Protein AF-A0A7C4S5L1-F1 (afdb_monomer_lite)

pLDDT: mean 85.03, std 12.16, range [50.5, 96.94]

Secondary structure (DSSP, 8-state):
--HHHHHHHSS---S-HHHHHHHHHHHHHHHHHHHHHHHHHH-HHHHHHH-HHHHHHHHHHHHHHHHHHHHHHHHHTTTTGGGHHHHHHHHHHHHHHHHHHHHHH-

Radius of gyration: 17.5 Å; chains: 1; bounding box: 50×26×40 Å

Sequence (106 aa):
MDLNVVRSWFGVRGKEIRAGILFTIHRLTGILMVVLLLVHLYAFNLSTFIGYNYYKILFSLALFHGLNGVRVSVQELGYLYRARKVISSLTICFWLIGTLLIFMLL

Organism: NCBI:txid113653

Structure (mmCIF, N/CA/C/O backbone):
data_AF-A0A7C4S5L1-F1
#
_entry.id   AF-A0A7C4S5L1-F1
#
loop_
_atom_site.group_PDB
_atom_site.id
_atom_site.type_symbol
_atom_site.label_atom_id
_atom_site.label_alt_id
_atom_site.label_comp_id
_atom_site.label_asym_id
_atom_site.label_entity_id
_atom_site.label_seq_id
_atom_site.pdbx_PDB_ins_code
_atom_site.Cartn_x
_atom_site.Cartn_y
_atom_site.Cartn_z
_atom_site.occupancy
_atom_site.B_iso_or_equiv
_atom_site.auth_seq_id
_atom_site.auth_comp_id
_atom_site.auth_asym_id
_atom_site.auth_atom_id
_atom_site.pdbx_PDB_model_num
ATOM 1 N N . MET A 1 1 ? -35.611 -12.641 -12.411 1.00 57.25 1 MET A N 1
ATOM 2 C CA . MET A 1 1 ? -34.500 -12.229 -11.529 1.00 57.25 1 MET A CA 1
ATOM 3 C C . MET A 1 1 ? -34.829 -10.826 -11.051 1.00 57.25 1 MET A C 1
ATOM 5 O O . MET A 1 1 ? -34.948 -9.933 -11.877 1.00 57.25 1 MET A O 1
ATOM 9 N N . ASP A 1 2 ? -35.148 -10.674 -9.770 1.00 67.06 2 ASP A N 1
ATOM 10 C CA . ASP A 1 2 ? -35.742 -9.449 -9.227 1.00 67.06 2 ASP A CA 1
ATOM 11 C C . ASP A 1 2 ? -34.685 -8.330 -9.165 1.00 67.06 2 ASP A C 1
ATOM 13 O O . ASP A 1 2 ? -33.653 -8.473 -8.505 1.00 67.06 2 ASP A O 1
ATOM 17 N N . LEU A 1 3 ? -34.908 -7.228 -9.890 1.00 73.19 3 LEU A N 1
ATOM 18 C CA . LEU A 1 3 ? -33.979 -6.088 -9.978 1.00 73.19 3 LEU A CA 1
ATOM 19 C C . LEU A 1 3 ? -33.665 -5.493 -8.597 1.00 73.19 3 LEU A C 1
ATOM 21 O O . LEU A 1 3 ? -32.587 -4.937 -8.381 1.00 73.19 3 LEU A O 1
ATOM 25 N N . ASN A 1 4 ? -34.572 -5.673 -7.637 1.00 73.50 4 ASN A N 1
ATOM 26 C CA . ASN A 1 4 ? -34.388 -5.248 -6.257 1.00 73.50 4 ASN A CA 1
ATOM 27 C C . ASN A 1 4 ? -33.302 -6.057 -5.532 1.00 73.50 4 ASN A C 1
ATOM 29 O O . ASN A 1 4 ? -32.573 -5.503 -4.709 1.00 73.50 4 ASN A O 1
ATOM 33 N N . VAL A 1 5 ? -33.118 -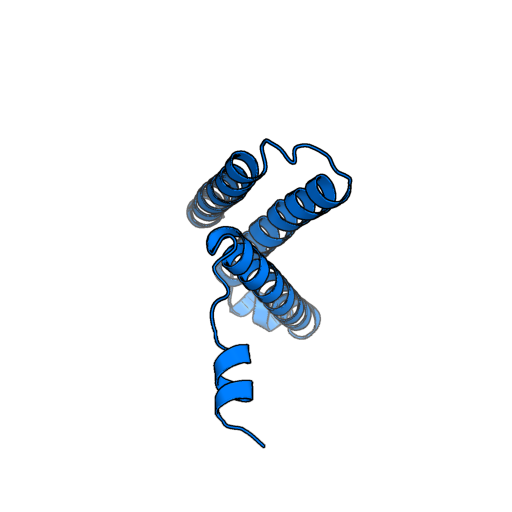7.335 -5.885 1.00 75.38 5 VAL A N 1
ATOM 34 C CA . VAL A 1 5 ? -32.053 -8.186 -5.331 1.00 75.38 5 VAL A CA 1
ATOM 35 C C . VAL A 1 5 ? -30.692 -7.707 -5.827 1.00 75.38 5 VAL A C 1
ATOM 37 O O . VAL A 1 5 ? -29.794 -7.504 -5.014 1.00 75.38 5 VAL A O 1
ATOM 40 N N . VAL A 1 6 ? -30.558 -7.418 -7.124 1.00 71.75 6 VAL A N 1
ATOM 41 C CA . VAL A 1 6 ? -29.315 -6.871 -7.700 1.00 71.75 6 VAL A CA 1
ATOM 42 C C . VAL A 1 6 ? -29.004 -5.497 -7.102 1.00 71.75 6 VAL A C 1
ATOM 44 O O . VAL A 1 6 ? -27.879 -5.238 -6.683 1.00 71.75 6 VAL A O 1
ATOM 47 N N . ARG A 1 7 ? -30.009 -4.629 -6.949 1.00 70.31 7 ARG A N 1
ATOM 48 C CA . ARG A 1 7 ? -29.838 -3.314 -6.314 1.00 70.31 7 ARG A CA 1
ATOM 49 C C . ARG A 1 7 ? -29.443 -3.420 -4.836 1.00 70.31 7 ARG A C 1
ATOM 51 O O . ARG A 1 7 ? -28.669 -2.596 -4.359 1.00 70.31 7 ARG A O 1
ATOM 58 N N . SER A 1 8 ? -29.905 -4.452 -4.127 1.00 66.94 8 SER A N 1
ATOM 59 C CA . SER A 1 8 ? -29.513 -4.722 -2.736 1.00 66.94 8 SER A CA 1
ATOM 60 C C . SER A 1 8 ? -28.056 -5.177 -2.586 1.00 66.94 8 SER A C 1
ATOM 62 O O . SER A 1 8 ? -27.464 -4.948 -1.532 1.00 66.94 8 SER A O 1
ATOM 64 N N . TRP A 1 9 ? -27.460 -5.768 -3.632 1.00 61.81 9 TRP A N 1
ATOM 65 C CA . TRP A 1 9 ? -26.037 -6.137 -3.654 1.00 61.81 9 TRP A CA 1
ATOM 66 C C . TRP A 1 9 ? -25.132 -4.906 -3.757 1.00 61.81 9 TRP A C 1
ATOM 68 O O . TRP A 1 9 ? -24.059 -4.884 -3.163 1.00 61.81 9 TRP A O 1
ATOM 78 N N . PHE A 1 10 ? -25.593 -3.860 -4.447 1.00 68.50 10 PHE A N 1
ATOM 79 C CA . PHE A 1 10 ? -24.925 -2.554 -4.497 1.00 68.50 10 PHE A CA 1
ATOM 80 C C . PHE A 1 10 ? -25.370 -1.605 -3.373 1.00 68.50 10 PHE A C 1
ATOM 82 O O . PHE A 1 10 ? -24.864 -0.488 -3.257 1.00 68.50 10 PHE A O 1
ATOM 89 N N . GLY A 1 11 ? -26.308 -2.035 -2.524 1.00 53.72 11 GLY A N 1
ATOM 90 C CA . GLY A 1 11 ? -26.736 -1.290 -1.350 1.00 53.72 11 GLY A CA 1
ATOM 91 C C . GLY A 1 11 ? -25.616 -1.248 -0.316 1.00 53.72 11 GLY A C 1
ATOM 92 O O . GLY A 1 11 ? -25.300 -2.262 0.306 1.00 53.72 11 GLY A O 1
ATOM 93 N N . VAL A 1 12 ? -25.024 -0.069 -0.112 1.00 58.47 12 VAL A N 1
ATOM 94 C CA . VAL A 1 12 ? -23.990 0.175 0.903 1.00 58.47 12 VAL A CA 1
ATOM 95 C C . VAL A 1 12 ? -24.591 -0.076 2.291 1.00 58.47 12 VAL A C 1
ATOM 97 O O . VAL A 1 12 ? -25.213 0.799 2.891 1.00 58.47 12 VAL A O 1
ATOM 100 N N . ARG A 1 13 ? -24.449 -1.302 2.809 1.00 54.25 13 ARG A N 1
ATOM 101 C CA . ARG A 1 13 ? -24.889 -1.663 4.164 1.00 54.25 13 ARG A CA 1
ATOM 102 C C . ARG A 1 13 ? -24.033 -0.884 5.163 1.00 54.25 13 ARG A C 1
ATOM 104 O O . ARG A 1 13 ? -22.835 -1.120 5.270 1.00 54.25 13 ARG A O 1
ATOM 111 N N . GLY A 1 14 ? -24.656 0.053 5.877 1.00 50.50 14 GLY A N 1
ATOM 112 C CA . GLY A 1 14 ? -24.038 1.124 6.671 1.00 50.50 14 GLY A CA 1
ATOM 113 C C . GLY A 1 14 ? -23.176 0.747 7.889 1.00 50.50 14 GLY A C 1
ATOM 114 O O . GLY A 1 14 ? -23.101 1.533 8.830 1.00 50.50 14 GLY A O 1
ATOM 115 N N . LYS A 1 15 ? -22.493 -0.402 7.914 1.00 52.84 15 LYS A N 1
ATOM 116 C CA . LYS A 1 15 ? -21.477 -0.693 8.938 1.00 52.84 15 LYS A CA 1
ATOM 117 C C . LYS A 1 15 ? -20.099 -0.227 8.459 1.00 52.84 15 LYS A C 1
ATOM 119 O O . LYS A 1 15 ? -19.442 -0.885 7.668 1.00 52.84 15 LYS A O 1
ATOM 124 N N . GLU A 1 16 ? -19.698 0.936 8.974 1.00 63.12 16 GLU A N 1
ATOM 125 C CA . GLU A 1 16 ? -18.363 1.547 8.878 1.00 63.12 16 GLU A CA 1
ATOM 126 C C . GLU A 1 16 ? -17.794 1.659 7.446 1.00 63.12 16 GLU A C 1
ATOM 128 O O . GLU A 1 16 ? -16.861 0.955 7.068 1.00 63.12 16 GLU A O 1
ATOM 133 N N . ILE A 1 17 ? -18.292 2.641 6.678 1.00 68.25 17 ILE A N 1
ATOM 134 C CA . ILE A 1 17 ? -17.814 3.022 5.327 1.00 68.25 17 ILE A CA 1
ATOM 135 C C . ILE A 1 17 ? -16.275 3.059 5.239 1.00 68.25 17 ILE A C 1
ATOM 137 O O . ILE A 1 17 ? -15.688 2.578 4.273 1.00 68.25 17 ILE A O 1
ATOM 141 N N . ARG A 1 18 ? -15.601 3.563 6.282 1.00 71.00 18 ARG A N 1
ATOM 142 C CA . ARG A 1 18 ? -14.130 3.604 6.362 1.00 71.00 18 ARG A CA 1
ATOM 143 C C . ARG A 1 18 ? -13.480 2.220 6.294 1.00 71.00 18 ARG A C 1
ATOM 145 O O . ARG A 1 18 ? -12.462 2.069 5.627 1.00 71.00 18 ARG A O 1
ATOM 152 N N . ALA A 1 19 ? -14.044 1.224 6.975 1.00 71.12 19 ALA A N 1
ATOM 153 C CA . ALA A 1 19 ? -13.515 -0.136 6.964 1.00 71.12 19 ALA A CA 1
ATOM 154 C C . ALA A 1 19 ? -13.681 -0.776 5.577 1.00 71.12 19 ALA A C 1
ATOM 156 O O . ALA A 1 19 ? -12.731 -1.366 5.068 1.00 71.12 19 ALA A O 1
ATOM 157 N N . GLY A 1 20 ? -14.840 -0.573 4.936 1.00 78.62 20 GLY A N 1
ATOM 158 C CA . GLY A 1 20 ? -15.101 -1.043 3.572 1.00 78.62 20 GLY A CA 1
ATOM 159 C C . GLY A 1 20 ? -14.174 -0.414 2.526 1.00 78.62 20 GLY A C 1
ATOM 160 O O . GLY A 1 20 ? -13.637 -1.120 1.671 1.00 78.62 20 GLY A O 1
ATOM 161 N N . ILE A 1 21 ? -13.912 0.894 2.627 1.00 84.56 21 ILE A N 1
ATOM 162 C CA . ILE A 1 21 ? -12.966 1.592 1.744 1.00 84.56 21 ILE A CA 1
ATOM 163 C C . ILE A 1 21 ? -11.548 1.049 1.937 1.00 84.56 21 ILE A C 1
ATOM 165 O O . ILE A 1 21 ? -10.917 0.650 0.964 1.00 84.56 21 ILE A O 1
ATOM 169 N N . LEU A 1 22 ? -11.055 0.967 3.178 1.00 85.00 22 LEU A N 1
ATOM 170 C CA . LEU A 1 22 ? -9.701 0.468 3.459 1.00 85.00 22 LEU A CA 1
ATOM 171 C C . LEU A 1 22 ? -9.503 -0.974 2.986 1.00 85.00 22 LEU A C 1
ATOM 173 O O . LEU A 1 22 ? -8.441 -1.322 2.475 1.00 85.00 22 LEU A O 1
ATOM 177 N N . PHE A 1 23 ? -10.535 -1.802 3.121 1.00 86.25 23 PHE A N 1
ATOM 178 C CA . PHE A 1 23 ? -10.535 -3.164 2.605 1.00 86.25 23 PHE A CA 1
ATOM 179 C C . PHE A 1 23 ? -10.465 -3.211 1.073 1.00 86.25 23 PHE A C 1
ATOM 181 O O . PHE A 1 23 ? -9.669 -3.961 0.509 1.00 86.25 23 PHE A O 1
ATOM 188 N N . THR A 1 24 ? -11.258 -2.377 0.399 1.00 88.31 24 THR A N 1
ATOM 189 C CA . THR A 1 24 ? -11.270 -2.291 -1.068 1.00 88.31 24 THR A CA 1
ATOM 190 C C . THR A 1 24 ? -9.926 -1.800 -1.600 1.00 88.31 24 THR A C 1
ATOM 192 O O . THR A 1 24 ? -9.359 -2.421 -2.497 1.00 88.31 24 THR A O 1
ATOM 195 N N . ILE A 1 25 ? -9.374 -0.739 -1.001 1.00 90.44 25 ILE A N 1
ATOM 196 C CA . ILE A 1 25 ? -8.064 -0.198 -1.376 1.00 90.44 25 ILE A CA 1
ATOM 197 C C . ILE A 1 25 ? -6.979 -1.257 -1.167 1.00 90.44 25 ILE A C 1
ATOM 199 O O . ILE A 1 25 ? -6.151 -1.435 -2.046 1.00 90.44 25 ILE A O 1
ATOM 203 N N . HIS A 1 26 ? -7.000 -2.020 -0.072 1.00 92.19 26 HIS A N 1
ATOM 204 C CA . HIS A 1 26 ? -5.989 -3.054 0.183 1.00 92.19 26 HIS A CA 1
ATOM 205 C C . HIS A 1 26 ? -5.971 -4.164 -0.870 1.00 92.19 26 HIS A C 1
ATOM 207 O O . HIS A 1 26 ? -4.900 -4.613 -1.281 1.00 92.19 26 HIS A O 1
ATOM 213 N N . ARG A 1 27 ? -7.150 -4.577 -1.347 1.00 91.19 27 ARG A N 1
ATOM 214 C CA . ARG A 1 27 ? -7.258 -5.522 -2.465 1.00 91.19 27 ARG A CA 1
ATOM 215 C C . ARG A 1 27 ? -6.726 -4.914 -3.756 1.00 91.19 27 ARG A C 1
ATOM 217 O O . ARG A 1 27 ? -5.955 -5.561 -4.457 1.00 91.19 27 ARG A O 1
ATOM 224 N N . LEU A 1 28 ? -7.103 -3.668 -4.043 1.00 93.94 28 LEU A N 1
ATOM 225 C CA . LEU A 1 28 ? -6.644 -2.965 -5.236 1.00 93.94 28 LEU A CA 1
ATOM 226 C C . LEU A 1 28 ? -5.119 -2.793 -5.238 1.00 93.94 28 LEU A C 1
ATOM 228 O O . LEU A 1 28 ? -4.485 -3.098 -6.243 1.00 93.94 28 LEU A O 1
ATOM 232 N N . THR A 1 29 ? -4.513 -2.378 -4.120 1.00 94.88 29 THR A N 1
ATOM 233 C CA . THR A 1 29 ? -3.052 -2.246 -4.026 1.00 94.88 29 THR A CA 1
ATOM 234 C C . THR A 1 29 ? -2.347 -3.588 -4.177 1.00 94.88 29 THR A C 1
ATOM 236 O O . THR A 1 29 ? -1.313 -3.639 -4.832 1.00 94.88 29 THR A O 1
ATOM 239 N N . GLY A 1 30 ? -2.919 -4.681 -3.659 1.00 93.94 30 GLY A N 1
ATOM 240 C CA . GLY A 1 30 ? -2.390 -6.033 -3.863 1.00 93.94 30 GLY A CA 1
ATOM 241 C C . GLY A 1 30 ? -2.363 -6.437 -5.339 1.00 93.94 30 GLY A C 1
ATOM 242 O O . GLY A 1 30 ? -1.328 -6.867 -5.842 1.00 93.94 30 GLY A O 1
ATOM 243 N N . ILE A 1 31 ? -3.473 -6.230 -6.055 1.00 96.56 31 ILE A N 1
ATOM 244 C CA . ILE A 1 31 ? -3.567 -6.519 -7.496 1.00 96.56 31 ILE A CA 1
ATOM 245 C C . ILE A 1 31 ? -2.557 -5.674 -8.281 1.00 96.56 31 ILE A C 1
ATOM 247 O O . ILE A 1 31 ? -1.810 -6.210 -9.098 1.00 96.56 31 ILE A O 1
ATOM 251 N N . LEU A 1 32 ? -2.500 -4.366 -8.010 1.00 95.19 32 LEU A N 1
ATOM 252 C CA . LEU A 1 32 ? -1.571 -3.459 -8.685 1.00 95.19 32 LEU A CA 1
ATOM 253 C C . LEU A 1 32 ? -0.112 -3.854 -8.442 1.00 95.19 32 LEU A C 1
ATOM 255 O O . LEU A 1 32 ? 0.668 -3.872 -9.387 1.00 95.19 32 LEU A O 1
ATOM 259 N N . MET A 1 33 ? 0.258 -4.220 -7.213 1.00 95.31 33 MET A N 1
ATOM 260 C CA . MET A 1 33 ? 1.614 -4.683 -6.919 1.00 95.31 33 MET A CA 1
ATOM 261 C C . MET A 1 33 ? 1.984 -5.939 -7.696 1.00 95.31 33 MET A C 1
ATOM 263 O O . MET A 1 33 ? 3.090 -6.000 -8.217 1.00 95.31 33 MET A O 1
ATOM 267 N N . VAL A 1 34 ? 1.088 -6.926 -7.792 1.00 94.88 34 VAL A N 1
ATOM 268 C CA . VAL A 1 34 ? 1.358 -8.148 -8.564 1.00 94.88 34 VAL A CA 1
ATOM 269 C C . VAL A 1 34 ? 1.612 -7.803 -10.028 1.00 94.88 34 VAL A C 1
ATOM 271 O O . VAL A 1 34 ? 2.600 -8.256 -10.597 1.00 94.88 34 VAL A O 1
ATOM 274 N N . VAL A 1 35 ? 0.770 -6.954 -10.624 1.00 92.00 35 VAL A N 1
ATOM 275 C CA . VAL A 1 35 ? 0.948 -6.509 -12.014 1.00 92.00 35 VAL A CA 1
ATOM 276 C C . VAL A 1 35 ? 2.282 -5.787 -12.194 1.00 92.00 35 VAL A C 1
ATOM 278 O O . VAL A 1 35 ? 3.035 -6.122 -13.104 1.00 92.00 35 VAL A O 1
ATOM 281 N N . LEU A 1 36 ? 2.600 -4.833 -11.317 1.00 91.31 36 LEU A N 1
ATOM 28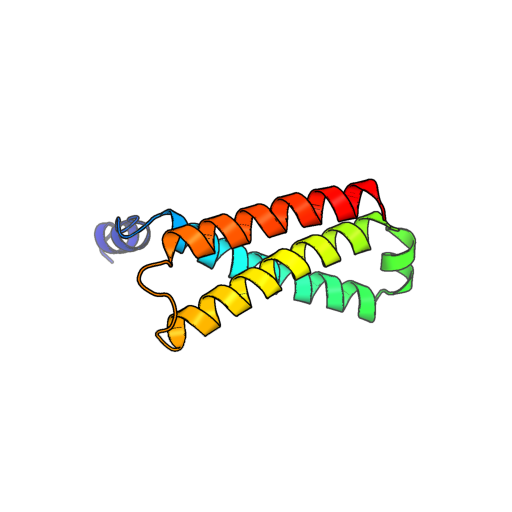2 C CA . LEU A 1 36 ? 3.859 -4.095 -11.379 1.00 91.31 36 LEU A CA 1
ATOM 283 C C . LEU A 1 36 ? 5.052 -5.052 -11.224 1.00 91.31 36 LEU A C 1
ATOM 285 O O . LEU A 1 36 ? 5.934 -5.069 -12.073 1.00 91.31 36 LEU A O 1
ATOM 289 N N . LEU A 1 37 ? 5.053 -5.936 -10.226 1.00 91.69 37 LEU A N 1
ATOM 290 C CA . LEU A 1 37 ? 6.120 -6.925 -10.032 1.00 91.69 37 LEU A CA 1
ATOM 291 C C . LEU A 1 37 ? 6.317 -7.832 -11.252 1.00 91.69 37 LEU A C 1
ATOM 293 O O . LEU A 1 37 ? 7.457 -8.093 -11.629 1.00 91.69 37 LEU A O 1
ATOM 297 N N . LEU A 1 38 ? 5.237 -8.270 -11.905 1.00 91.19 38 LEU A N 1
ATOM 298 C CA . LEU A 1 38 ? 5.331 -9.040 -13.147 1.00 91.19 38 LEU A CA 1
ATOM 299 C C . LEU A 1 38 ? 5.947 -8.218 -14.282 1.00 91.19 38 LEU A C 1
ATOM 301 O O . L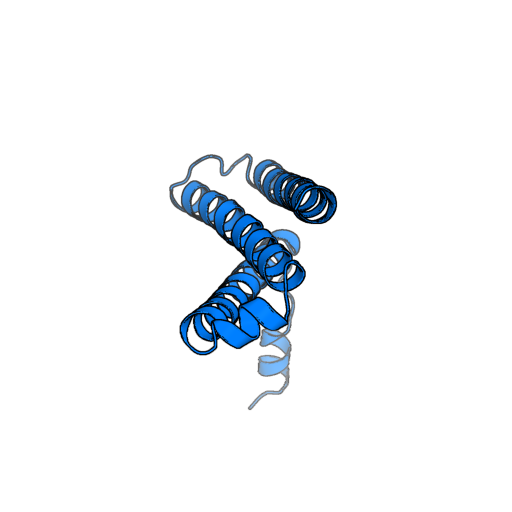EU A 1 38 ? 6.791 -8.734 -15.009 1.00 91.19 38 LEU A O 1
ATOM 305 N N . VAL A 1 39 ? 5.585 -6.937 -14.410 1.00 88.50 39 VAL A N 1
ATOM 306 C CA . VAL A 1 39 ? 6.219 -6.019 -15.370 1.00 88.50 39 VAL A CA 1
ATOM 307 C C . VAL A 1 39 ? 7.706 -5.854 -15.061 1.00 88.50 39 VAL A C 1
ATOM 309 O O . VAL A 1 39 ? 8.517 -5.903 -15.979 1.00 88.50 39 VAL A O 1
ATOM 312 N N . HIS A 1 40 ? 8.087 -5.715 -13.791 1.00 87.94 40 HIS A N 1
ATOM 313 C CA . HIS A 1 40 ? 9.492 -5.625 -13.396 1.00 87.94 40 HIS A CA 1
ATOM 314 C C . HIS A 1 40 ? 10.273 -6.904 -13.709 1.00 87.94 40 HIS A C 1
ATOM 316 O O . HIS A 1 40 ? 11.403 -6.823 -14.179 1.00 87.94 40 HIS A O 1
ATOM 322 N N . LEU A 1 41 ? 9.677 -8.078 -13.483 1.00 87.06 41 LEU A N 1
ATOM 323 C CA . LEU A 1 41 ? 10.335 -9.360 -13.721 1.00 87.06 41 LEU A CA 1
ATOM 324 C C . LEU A 1 41 ? 10.451 -9.688 -15.216 1.00 87.06 41 LEU A C 1
ATOM 326 O O . LEU A 1 41 ? 11.500 -10.132 -15.672 1.00 87.06 41 LEU A O 1
ATOM 330 N N . TYR A 1 42 ? 9.380 -9.472 -15.981 1.00 84.69 42 TYR A N 1
ATOM 331 C CA . TYR A 1 42 ? 9.318 -9.814 -17.404 1.00 84.69 42 TYR A CA 1
ATOM 332 C C . TYR A 1 42 ? 9.968 -8.750 -18.293 1.00 84.69 42 TYR A C 1
ATOM 334 O O . TYR A 1 42 ? 10.668 -9.060 -19.253 1.00 84.69 42 TYR A O 1
ATOM 342 N N . ALA A 1 43 ? 9.744 -7.480 -17.970 1.00 81.06 43 ALA A N 1
ATOM 343 C CA . ALA A 1 43 ? 10.204 -6.338 -18.739 1.00 81.06 43 ALA A CA 1
ATOM 344 C C . ALA A 1 43 ? 11.101 -5.456 -17.867 1.00 81.06 43 ALA A C 1
ATOM 346 O O . ALA A 1 43 ? 10.887 -4.249 -17.757 1.00 81.06 43 ALA A O 1
ATOM 347 N N . PHE A 1 44 ? 12.129 -6.058 -17.258 1.00 75.81 44 PHE A N 1
ATOM 348 C CA . PHE A 1 44 ? 13.079 -5.343 -16.403 1.00 75.81 44 PHE A CA 1
ATOM 349 C C . PHE A 1 44 ? 13.605 -4.078 -17.090 1.00 75.81 44 PHE A C 1
ATOM 351 O O . PHE A 1 44 ? 13.460 -2.992 -16.536 1.00 75.81 44 PHE A O 1
ATOM 358 N N . ASN A 1 45 ? 14.043 -4.191 -18.350 1.00 71.12 45 ASN A N 1
ATOM 359 C CA . ASN A 1 45 ? 14.500 -3.061 -19.168 1.00 71.12 45 ASN A CA 1
ATOM 360 C C . ASN A 1 45 ? 13.433 -1.963 -19.351 1.00 71.12 45 ASN A C 1
ATOM 362 O O . ASN A 1 45 ? 13.768 -0.782 -19.378 1.00 71.12 45 ASN A O 1
ATOM 366 N N . LEU A 1 46 ? 12.146 -2.326 -19.437 1.00 70.06 46 LEU A N 1
ATOM 367 C CA . LEU A 1 46 ? 11.040 -1.366 -19.502 1.00 70.06 46 LEU A CA 1
ATOM 368 C C . LEU A 1 46 ? 10.826 -0.682 -18.147 1.00 70.06 46 LEU A C 1
ATOM 370 O O . LEU A 1 46 ? 10.604 0.521 -18.107 1.00 70.06 46 LEU A O 1
ATOM 374 N N . SER A 1 47 ? 10.939 -1.411 -17.034 1.00 66.00 47 SER A N 1
ATOM 375 C CA . SER A 1 47 ? 10.868 -0.810 -15.695 1.00 66.00 47 SER A CA 1
ATOM 376 C C . SER A 1 47 ? 12.026 0.163 -15.440 1.00 66.00 47 SER A C 1
ATOM 378 O O . SER A 1 47 ? 11.824 1.219 -14.843 1.00 66.00 47 SER A O 1
ATOM 380 N N . THR A 1 48 ? 13.220 -0.127 -15.971 1.00 68.62 48 THR A N 1
ATOM 381 C CA . THR A 1 48 ? 14.362 0.796 -15.949 1.00 68.62 48 THR A CA 1
ATOM 382 C C . THR A 1 48 ? 14.122 2.012 -16.848 1.00 68.62 48 THR A C 1
ATOM 384 O O . THR A 1 48 ? 14.493 3.120 -16.473 1.00 68.62 48 THR A O 1
ATOM 387 N N . PHE A 1 49 ? 13.454 1.829 -17.994 1.00 67.31 49 PHE A N 1
ATOM 388 C CA . PHE A 1 49 ? 13.097 2.904 -18.927 1.00 67.31 49 PHE A CA 1
ATOM 389 C C . PHE A 1 49 ? 11.999 3.840 -18.390 1.00 67.31 49 PHE A C 1
ATOM 391 O O . PHE A 1 49 ? 12.102 5.053 -18.543 1.00 67.31 49 PHE A O 1
ATOM 398 N N . ILE A 1 50 ? 10.974 3.302 -17.714 1.00 72.31 50 ILE A N 1
ATOM 399 C CA . ILE A 1 50 ? 9.928 4.092 -17.029 1.00 72.31 50 ILE A CA 1
ATOM 400 C C . ILE A 1 50 ? 10.532 4.888 -15.852 1.00 72.31 50 ILE A C 1
ATOM 402 O O . ILE A 1 50 ? 10.007 5.931 -15.453 1.00 72.31 50 ILE A O 1
ATOM 406 N N . GLY A 1 51 ? 11.677 4.438 -15.333 1.00 76.25 51 GLY A N 1
ATOM 407 C CA . GLY A 1 51 ? 12.526 5.203 -14.428 1.00 76.25 51 GLY A CA 1
ATOM 408 C C . GLY A 1 51 ? 12.036 5.229 -12.980 1.00 76.25 51 GLY A C 1
ATOM 409 O O . GLY A 1 51 ? 11.175 4.458 -12.560 1.00 76.25 51 GLY A O 1
ATOM 410 N N . TYR A 1 52 ? 12.603 6.141 -12.187 1.00 81.12 52 TYR A N 1
ATOM 411 C CA . TYR A 1 52 ? 12.418 6.215 -10.730 1.00 81.12 52 TYR A CA 1
ATOM 412 C C . TYR A 1 52 ? 10.952 6.301 -10.273 1.00 81.12 52 TYR A C 1
ATOM 414 O O . TYR A 1 52 ? 10.599 5.767 -9.221 1.00 81.12 52 TYR A O 1
ATOM 422 N N . ASN A 1 53 ? 10.069 6.898 -11.078 1.00 87.19 53 ASN A N 1
ATOM 423 C CA . ASN A 1 53 ? 8.644 7.016 -10.755 1.00 87.19 53 ASN A CA 1
ATOM 424 C C . ASN A 1 53 ? 7.941 5.658 -10.639 1.00 87.19 53 ASN A C 1
ATOM 426 O O . ASN A 1 53 ? 7.058 5.502 -9.796 1.00 87.19 53 ASN A O 1
ATOM 430 N N . TYR A 1 54 ? 8.359 4.666 -11.431 1.00 89.62 54 TYR A N 1
ATOM 431 C CA . TYR A 1 54 ? 7.841 3.303 -11.334 1.00 89.62 54 TYR A CA 1
ATOM 432 C C . TYR A 1 54 ? 8.069 2.728 -9.928 1.00 89.62 54 TYR A C 1
ATOM 434 O O . TYR A 1 54 ? 7.131 2.261 -9.276 1.00 89.62 54 TYR A O 1
ATOM 442 N N . TYR A 1 55 ? 9.302 2.833 -9.426 1.00 89.38 55 TYR A N 1
ATOM 443 C CA . TYR A 1 55 ? 9.668 2.322 -8.108 1.00 89.38 55 TYR A CA 1
ATOM 444 C C . TYR A 1 55 ? 8.978 3.101 -6.990 1.00 89.38 55 TYR A C 1
ATOM 446 O O . TYR A 1 55 ? 8.482 2.484 -6.053 1.00 89.38 55 TYR A O 1
ATOM 454 N N . LYS A 1 56 ? 8.852 4.429 -7.106 1.00 92.19 56 LYS A N 1
ATOM 455 C CA . LYS A 1 56 ? 8.108 5.251 -6.132 1.00 92.19 56 LYS A CA 1
ATOM 456 C C . LYS A 1 56 ? 6.659 4.796 -5.976 1.00 92.19 56 LYS A C 1
ATOM 458 O O . LYS A 1 56 ? 6.173 4.652 -4.854 1.00 92.19 56 LYS A O 1
ATOM 463 N N . ILE A 1 57 ? 5.977 4.533 -7.092 1.00 93.12 57 ILE A N 1
ATOM 464 C CA . ILE A 1 57 ? 4.596 4.036 -7.091 1.00 93.12 57 ILE A CA 1
ATOM 465 C C . ILE A 1 57 ? 4.542 2.639 -6.469 1.00 93.12 57 ILE A C 1
ATOM 467 O O . ILE A 1 57 ? 3.729 2.406 -5.574 1.00 93.12 57 ILE A O 1
ATOM 471 N N . LEU A 1 58 ? 5.428 1.729 -6.887 1.00 93.38 58 LEU A N 1
ATOM 472 C CA . LEU A 1 58 ? 5.500 0.377 -6.334 1.00 93.38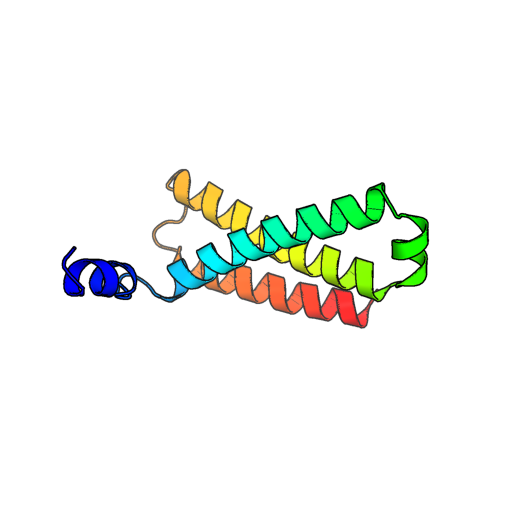 58 LEU A CA 1
ATOM 473 C C . LEU A 1 58 ? 5.723 0.397 -4.813 1.00 93.38 58 LEU A C 1
ATOM 475 O O . LEU A 1 58 ? 4.990 -0.267 -4.081 1.00 93.38 58 LEU A O 1
ATOM 479 N N . PHE A 1 59 ? 6.673 1.198 -4.328 1.00 93.81 59 PHE A N 1
ATOM 480 C CA . PHE A 1 59 ? 6.963 1.339 -2.901 1.00 93.81 59 PHE A CA 1
ATOM 481 C C . PHE A 1 59 ? 5.805 1.973 -2.126 1.00 93.81 59 PHE A C 1
ATOM 483 O O . PHE A 1 59 ? 5.481 1.498 -1.039 1.00 93.81 59 PHE A O 1
ATOM 490 N N . SER A 1 60 ? 5.136 2.996 -2.668 1.00 95.50 60 SER A N 1
ATOM 491 C CA . SER A 1 60 ? 3.961 3.597 -2.017 1.00 95.50 60 SER A CA 1
ATOM 492 C C . SER A 1 60 ? 2.802 2.598 -1.889 1.00 95.50 60 SER A C 1
ATOM 494 O O . SER A 1 60 ? 2.174 2.504 -0.829 1.00 95.50 60 SER A O 1
ATOM 496 N N . LEU A 1 61 ? 2.547 1.802 -2.935 1.00 96.00 61 LEU A N 1
ATOM 497 C CA . LEU A 1 61 ? 1.531 0.746 -2.913 1.00 96.00 61 LEU A CA 1
ATOM 498 C C . LEU A 1 61 ? 1.889 -0.362 -1.917 1.00 96.00 61 LEU A C 1
ATOM 500 O O . LEU A 1 61 ? 1.027 -0.783 -1.139 1.00 96.00 61 LEU A O 1
ATOM 504 N N . ALA A 1 62 ? 3.154 -0.789 -1.901 1.00 95.75 62 ALA A N 1
ATOM 505 C CA . ALA A 1 62 ? 3.668 -1.782 -0.963 1.00 95.75 62 ALA A CA 1
ATOM 506 C C . ALA A 1 62 ? 3.565 -1.316 0.485 1.00 95.75 62 ALA A C 1
ATOM 508 O O . ALA A 1 62 ? 3.135 -2.086 1.346 1.00 95.75 62 ALA A O 1
ATOM 509 N N . LEU A 1 63 ? 3.865 -0.044 0.748 1.00 96.69 63 LEU A N 1
ATOM 510 C CA . LEU A 1 63 ? 3.745 0.537 2.075 1.00 96.69 63 LEU A CA 1
ATOM 511 C C . LEU A 1 63 ? 2.298 0.482 2.577 1.00 96.69 63 LEU A C 1
ATOM 513 O O . LEU A 1 63 ? 2.054 -0.014 3.677 1.00 96.69 63 LEU A O 1
ATOM 517 N N . PHE A 1 64 ? 1.322 0.928 1.774 1.00 96.38 64 PHE A N 1
ATOM 518 C CA . PHE A 1 64 ? -0.086 0.818 2.168 1.00 96.38 64 PHE A CA 1
ATOM 519 C C . PHE A 1 64 ? -0.503 -0.638 2.374 1.00 96.38 64 PHE A C 1
ATOM 521 O O . PHE A 1 64 ? -1.129 -0.971 3.382 1.00 96.38 64 PHE A O 1
ATOM 528 N N . HIS A 1 65 ? -0.181 -1.506 1.410 1.00 96.94 65 HIS A N 1
ATOM 529 C CA . HIS A 1 65 ? -0.607 -2.899 1.436 1.00 96.94 65 HIS A CA 1
ATOM 530 C C . HIS A 1 65 ? -0.059 -3.624 2.669 1.00 96.94 65 HIS A C 1
ATOM 532 O O . HIS A 1 65 ? -0.833 -4.263 3.381 1.00 96.94 65 HIS A O 1
ATOM 538 N N . GLY A 1 66 ? 1.229 -3.446 2.971 1.00 96.38 66 GLY A N 1
ATOM 539 C CA . GLY A 1 66 ? 1.884 -4.010 4.146 1.00 96.38 66 GLY A CA 1
ATOM 540 C C . GLY A 1 66 ? 1.311 -3.474 5.458 1.00 96.38 66 GLY A C 1
ATOM 541 O O . GLY A 1 66 ? 0.872 -4.259 6.296 1.00 96.38 66 GLY A O 1
ATOM 542 N N . LEU A 1 67 ? 1.230 -2.147 5.627 1.00 96.12 67 LEU A N 1
ATOM 543 C CA . LEU A 1 67 ? 0.700 -1.538 6.857 1.00 96.12 67 LEU A CA 1
ATOM 544 C C . LEU A 1 67 ? -0.759 -1.934 7.116 1.00 96.12 67 LEU A C 1
ATOM 546 O O . LEU A 1 67 ? -1.140 -2.245 8.247 1.00 96.12 67 LEU A O 1
ATOM 550 N N . ASN A 1 68 ? -1.591 -1.933 6.071 1.00 94.56 68 ASN A N 1
ATOM 551 C CA . ASN A 1 68 ? -2.985 -2.331 6.198 1.00 94.56 68 ASN A CA 1
ATOM 552 C C . ASN A 1 68 ? -3.137 -3.844 6.412 1.00 94.56 68 ASN A C 1
ATOM 554 O O . ASN A 1 68 ? -4.034 -4.244 7.151 1.00 94.56 68 ASN A O 1
ATOM 558 N N . GLY A 1 69 ? -2.258 -4.663 5.826 1.00 94.38 69 GLY A N 1
ATOM 559 C CA . GLY A 1 69 ? -2.175 -6.102 6.083 1.00 94.38 69 GLY A CA 1
ATOM 560 C C . GLY A 1 69 ? -1.886 -6.393 7.553 1.00 94.38 69 GLY A C 1
ATOM 561 O O . GLY A 1 69 ? -2.671 -7.079 8.198 1.00 94.38 69 GLY A O 1
ATOM 562 N N . VAL A 1 70 ? -0.855 -5.758 8.125 1.00 94.56 70 VAL A N 1
ATOM 563 C CA . VAL A 1 70 ? -0.529 -5.868 9.560 1.00 94.56 70 VAL A CA 1
ATOM 564 C C . VAL A 1 70 ? -1.716 -5.456 10.429 1.00 94.56 70 VAL A C 1
ATOM 566 O O . VAL A 1 70 ? -2.084 -6.181 11.350 1.00 94.56 70 VAL A O 1
ATOM 569 N N . ARG A 1 71 ? -2.366 -4.324 10.124 1.00 93.25 71 ARG A N 1
ATOM 570 C CA . ARG A 1 71 ? -3.574 -3.887 10.844 1.00 93.25 71 ARG A CA 1
ATOM 571 C C . ARG A 1 71 ? -4.654 -4.972 10.839 1.00 93.25 71 ARG A C 1
ATOM 573 O O . ARG A 1 71 ? -5.251 -5.215 11.885 1.00 93.25 71 ARG A O 1
ATOM 580 N N . VAL A 1 72 ? -4.938 -5.564 9.676 1.00 91.31 72 VAL A N 1
ATOM 581 C CA . VAL A 1 72 ? -5.971 -6.600 9.533 1.00 91.31 72 VAL A CA 1
ATOM 582 C C . VAL A 1 72 ? -5.582 -7.848 10.321 1.00 91.31 72 VAL A C 1
ATOM 584 O O . VAL A 1 72 ? -6.366 -8.262 11.167 1.00 91.31 72 VAL A O 1
ATOM 587 N N . SER A 1 73 ? -4.361 -8.367 10.158 1.00 93.50 73 SER A N 1
ATOM 588 C CA . SER A 1 73 ? -3.877 -9.534 10.909 1.00 93.50 73 SER A CA 1
ATOM 589 C C . SER A 1 73 ? -3.967 -9.331 12.424 1.00 93.50 73 SER A C 1
ATOM 591 O O . SER A 1 73 ? -4.453 -10.198 13.143 1.00 93.50 73 SER A O 1
ATOM 593 N N . VAL A 1 74 ? -3.560 -8.161 12.928 1.00 92.31 74 VAL A N 1
ATOM 594 C CA . VAL A 1 74 ? -3.634 -7.836 14.363 1.00 92.31 74 VAL A CA 1
ATOM 595 C C . VAL A 1 74 ? -5.083 -7.828 14.862 1.00 92.31 74 VAL A C 1
ATOM 597 O O . VAL A 1 74 ? -5.362 -8.333 15.949 1.00 92.31 74 VAL A O 1
ATOM 600 N N . GLN A 1 75 ? -6.012 -7.281 14.076 1.00 88.94 75 GLN A N 1
ATOM 601 C CA . GLN A 1 75 ? -7.430 -7.221 14.439 1.00 88.94 75 GLN A CA 1
ATOM 602 C C . GLN A 1 75 ? -8.119 -8.589 14.358 1.00 88.94 75 GLN A C 1
ATOM 604 O O . GLN A 1 75 ? -8.973 -8.877 15.195 1.00 88.94 75 GLN A O 1
ATOM 609 N N . GLU A 1 76 ? -7.743 -9.431 13.395 1.00 88.81 76 GLU A N 1
ATOM 610 C CA . GLU A 1 76 ? -8.255 -10.802 13.252 1.00 88.81 76 GLU A CA 1
ATOM 611 C C . GLU A 1 76 ? -7.810 -11.709 14.403 1.00 88.81 76 GLU A C 1
ATOM 613 O O . GLU A 1 76 ? -8.583 -12.547 14.859 1.00 88.81 76 GLU A O 1
ATOM 618 N N . LEU A 1 77 ? -6.618 -11.474 14.956 1.00 93.31 77 LEU A N 1
ATOM 619 C CA . LEU A 1 77 ? -6.139 -12.135 16.175 1.00 93.31 77 LEU A CA 1
ATOM 620 C C . LEU A 1 77 ? -6.842 -11.643 17.460 1.00 93.31 77 LEU A C 1
ATOM 622 O O . LEU A 1 77 ? -6.510 -12.082 18.558 1.00 93.31 77 LEU A O 1
ATOM 626 N N . GLY A 1 78 ? -7.801 -10.718 17.353 1.00 88.50 78 GLY A N 1
ATOM 627 C CA . GLY A 1 78 ? -8.559 -10.173 18.483 1.00 88.50 78 GLY A CA 1
ATOM 628 C C . GLY A 1 78 ? -7.848 -9.050 19.243 1.00 88.50 78 GLY A C 1
ATOM 629 O O . GLY A 1 78 ? -8.417 -8.475 20.178 1.00 88.50 78 GLY A O 1
ATOM 630 N N . TYR A 1 79 ? -6.633 -8.673 18.836 1.00 89.56 79 TYR A N 1
ATOM 631 C CA . TYR A 1 79 ? -5.902 -7.579 19.462 1.00 89.56 79 TYR A CA 1
ATOM 632 C C . TYR A 1 79 ? -6.431 -6.216 19.015 1.00 89.56 79 TYR A C 1
ATOM 634 O O . TYR A 1 79 ? -6.884 -6.006 17.891 1.00 89.56 79 TYR A O 1
ATOM 642 N N . LEU A 1 80 ? -6.350 -5.250 19.934 1.00 87.88 80 LEU A N 1
ATOM 643 C CA . LEU A 1 80 ? -6.613 -3.832 19.679 1.00 87.88 80 LEU A CA 1
ATOM 644 C C . LEU A 1 80 ? -7.985 -3.518 19.042 1.00 87.88 80 LEU A C 1
ATOM 646 O O . LEU A 1 80 ? -8.181 -2.450 18.457 1.00 87.88 80 LEU A O 1
ATOM 650 N N . TYR A 1 81 ? -8.978 -4.395 19.218 1.00 84.94 81 TYR A N 1
ATOM 651 C CA . TYR A 1 81 ? -10.316 -4.228 18.645 1.00 84.94 81 TYR A CA 1
ATOM 652 C C . TYR A 1 81 ? -11.010 -2.930 19.099 1.00 84.94 81 TYR A C 1
ATOM 654 O O . TYR A 1 81 ? -11.664 -2.245 18.306 1.00 84.94 81 TYR A O 1
ATOM 662 N N . ARG A 1 82 ? -10.809 -2.532 20.367 1.00 89.06 82 ARG A N 1
ATOM 663 C CA . ARG A 1 82 ? -11.304 -1.249 20.910 1.00 89.06 82 ARG A CA 1
ATOM 664 C C . ARG A 1 82 ? -10.641 -0.037 20.247 1.00 89.06 82 ARG A C 1
ATOM 666 O O . ARG A 1 82 ? -11.267 1.010 20.125 1.00 89.06 82 ARG A O 1
ATOM 673 N N . ALA A 1 83 ? -9.409 -0.196 19.767 1.00 90.12 83 ALA A N 1
ATOM 674 C CA . ALA A 1 83 ? -8.626 0.842 19.107 1.00 90.12 83 ALA A CA 1
ATOM 675 C C . ALA A 1 83 ? -8.698 0.776 17.568 1.00 90.12 83 ALA A C 1
ATOM 677 O O . ALA A 1 83 ? -7.984 1.522 16.900 1.00 90.12 83 ALA A O 1
ATOM 678 N N . ARG A 1 84 ? -9.577 -0.049 16.967 1.00 87.19 84 ARG A N 1
ATOM 679 C CA . ARG A 1 84 ? -9.639 -0.261 15.502 1.00 87.19 84 ARG A CA 1
ATOM 680 C C . ARG A 1 84 ? -9.712 1.025 14.674 1.00 87.19 84 ARG A C 1
ATOM 682 O O . ARG A 1 84 ? -9.120 1.108 13.596 1.00 87.19 84 ARG A O 1
ATOM 689 N N . LYS A 1 85 ? -10.421 2.039 15.187 1.00 88.12 85 LYS A N 1
ATOM 690 C CA . LYS A 1 85 ? -10.569 3.351 14.542 1.00 88.12 85 LYS A CA 1
ATOM 691 C C . LYS A 1 85 ? -9.257 4.129 14.573 1.00 88.12 85 LYS A C 1
ATOM 693 O O . LYS A 1 85 ? -8.856 4.662 13.546 1.00 88.12 85 LYS A O 1
ATOM 698 N N . VAL A 1 86 ? -8.583 4.142 15.724 1.00 91.44 86 VAL A N 1
ATOM 699 C CA . VAL A 1 86 ? -7.279 4.795 15.905 1.00 91.44 86 VAL A CA 1
ATOM 700 C C . VAL A 1 86 ? -6.239 4.134 15.010 1.00 91.44 86 VAL A C 1
ATOM 702 O O . VAL A 1 86 ? -5.576 4.824 14.248 1.00 91.44 86 VAL A O 1
ATOM 705 N N . ILE A 1 87 ? -6.165 2.802 15.013 1.00 91.50 87 ILE A N 1
ATOM 706 C CA . ILE A 1 87 ? -5.190 2.068 14.196 1.00 91.50 87 ILE A CA 1
ATOM 707 C C . ILE A 1 87 ? -5.449 2.289 12.710 1.00 91.50 87 ILE A C 1
ATOM 709 O O . ILE A 1 87 ? -4.512 2.542 11.968 1.00 91.50 87 ILE A O 1
ATOM 713 N N . SER A 1 88 ? -6.710 2.275 12.270 1.00 90.56 88 SER A N 1
ATOM 714 C CA . SER A 1 88 ? -7.037 2.579 10.871 1.00 90.56 88 SER A CA 1
ATOM 715 C C . SER A 1 88 ? -6.601 3.990 10.466 1.00 90.56 88 SER A C 1
ATOM 717 O O . SER A 1 88 ? -6.062 4.168 9.378 1.00 90.56 88 SER A O 1
ATOM 719 N N . SER A 1 89 ? -6.791 4.987 11.336 1.00 91.44 89 SER A N 1
ATOM 720 C CA . SER A 1 89 ? -6.306 6.350 11.088 1.00 91.44 89 SER A CA 1
ATOM 721 C C . SER A 1 89 ? -4.776 6.420 11.062 1.00 91.44 89 SER A C 1
ATOM 723 O O . SER A 1 89 ? -4.222 7.093 10.198 1.00 91.44 89 SER A O 1
ATOM 725 N N . LEU A 1 90 ? -4.091 5.701 11.957 1.00 93.19 90 LEU A N 1
ATOM 726 C CA . LEU A 1 90 ? -2.629 5.620 11.975 1.00 93.19 90 LEU A CA 1
ATOM 727 C C . LEU A 1 90 ? -2.087 4.968 10.702 1.00 93.19 90 LEU A C 1
ATOM 729 O O . LEU A 1 90 ? -1.162 5.507 10.110 1.00 93.19 90 LE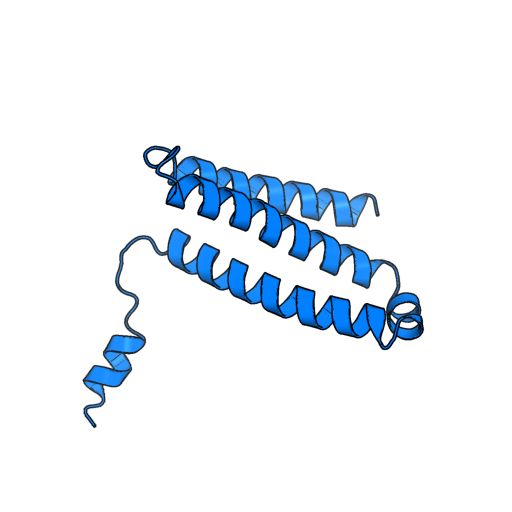U A O 1
ATOM 733 N N . THR A 1 91 ? -2.690 3.872 10.230 1.00 93.56 91 THR A N 1
ATOM 734 C CA . THR A 1 91 ? -2.327 3.231 8.956 1.00 93.56 91 THR A CA 1
ATOM 735 C C . THR A 1 91 ? -2.383 4.226 7.798 1.00 93.56 91 THR A C 1
ATOM 737 O O . THR A 1 91 ? -1.439 4.300 7.016 1.00 93.56 91 THR A O 1
ATOM 740 N N . ILE A 1 92 ? -3.455 5.024 7.705 1.00 93.69 92 ILE A N 1
ATOM 741 C CA . ILE A 1 92 ? -3.582 6.059 6.667 1.00 93.69 92 ILE A CA 1
ATOM 742 C C . ILE A 1 92 ? -2.505 7.135 6.845 1.00 93.69 92 ILE A C 1
ATOM 744 O O . ILE A 1 92 ? -1.853 7.503 5.875 1.00 93.69 92 ILE A O 1
ATOM 748 N N . CYS A 1 93 ? -2.295 7.620 8.070 1.00 95.81 93 CYS A N 1
ATOM 749 C CA . CYS A 1 93 ? -1.317 8.666 8.361 1.00 95.81 93 CYS A CA 1
ATOM 750 C C . CYS A 1 93 ? 0.109 8.234 7.983 1.00 95.81 93 CYS A C 1
ATOM 752 O O . CYS A 1 93 ? 0.787 8.932 7.232 1.00 95.81 93 CYS A O 1
ATOM 754 N N . PHE A 1 94 ? 0.532 7.045 8.422 1.00 96.19 94 PHE A N 1
ATOM 755 C CA . PHE A 1 94 ? 1.840 6.486 8.083 1.00 96.19 94 PHE A CA 1
ATOM 756 C C . PHE A 1 94 ? 2.005 6.264 6.584 1.00 96.19 94 PHE A C 1
ATOM 758 O O . PHE A 1 94 ? 3.069 6.555 6.043 1.00 96.19 94 PHE A O 1
ATOM 765 N N . TRP A 1 95 ? 0.961 5.794 5.900 1.00 96.25 95 TRP A N 1
ATOM 766 C CA . TRP A 1 95 ? 1.012 5.643 4.452 1.00 96.25 95 TRP A CA 1
ATOM 767 C C . TRP A 1 95 ? 1.164 6.987 3.728 1.00 96.25 95 TRP A C 1
ATOM 769 O O . TRP A 1 95 ? 1.994 7.088 2.827 1.00 96.25 95 TRP A O 1
ATOM 779 N N . LEU A 1 96 ? 0.416 8.023 4.122 1.00 96.00 96 LEU A N 1
ATOM 780 C CA . LEU A 1 96 ? 0.509 9.352 3.510 1.00 96.00 96 LEU A CA 1
ATOM 781 C C . LEU A 1 96 ? 1.881 9.989 3.754 1.00 96.00 96 LEU A C 1
ATOM 783 O O . LEU A 1 96 ? 2.512 10.446 2.805 1.00 96.00 96 LEU A O 1
ATOM 787 N N . ILE A 1 97 ? 2.370 9.962 4.998 1.00 96.88 97 ILE A N 1
ATOM 788 C CA . ILE A 1 97 ? 3.699 10.480 5.352 1.00 96.88 97 ILE A CA 1
ATOM 789 C C . ILE A 1 97 ? 4.781 9.716 4.589 1.00 96.88 97 ILE A C 1
ATOM 791 O O . ILE A 1 97 ? 5.628 10.327 3.946 1.00 96.88 97 ILE A O 1
ATOM 795 N N . GLY A 1 98 ? 4.739 8.383 4.609 1.00 95.69 98 GLY A N 1
ATOM 796 C CA . GLY A 1 98 ? 5.723 7.568 3.906 1.00 95.69 98 GLY A CA 1
ATOM 797 C C . GLY A 1 98 ? 5.681 7.774 2.394 1.00 95.69 98 GLY A C 1
ATOM 798 O O . GLY A 1 98 ? 6.729 7.865 1.768 1.00 95.69 98 GLY A O 1
ATOM 799 N N . THR A 1 99 ? 4.495 7.938 1.804 1.00 95.25 99 THR A N 1
ATOM 800 C CA . THR A 1 99 ? 4.357 8.257 0.376 1.00 95.25 99 THR A CA 1
ATOM 801 C C . THR A 1 99 ? 4.963 9.618 0.052 1.00 95.25 99 THR A C 1
ATOM 803 O O . THR A 1 99 ? 5.720 9.720 -0.905 1.00 95.25 99 THR A O 1
ATOM 806 N N . LEU A 1 100 ? 4.703 10.648 0.860 1.00 96.06 100 LEU A N 1
ATOM 807 C CA . LEU A 1 100 ? 5.332 11.958 0.677 1.00 96.06 100 LEU A CA 1
ATOM 808 C C . LEU A 1 100 ? 6.859 11.855 0.733 1.00 96.06 100 LEU A C 1
ATOM 810 O O . LEU A 1 100 ? 7.535 12.352 -0.162 1.00 96.06 100 LEU A O 1
ATOM 814 N N . LEU A 1 101 ? 7.397 11.144 1.728 1.00 95.38 101 LEU A N 1
ATOM 815 C CA . LEU A 1 101 ? 8.839 10.933 1.858 1.00 95.38 101 LEU A CA 1
ATOM 816 C C . LEU A 1 101 ? 9.423 10.179 0.658 1.00 95.38 101 LEU A C 1
ATOM 818 O O . LEU A 1 101 ? 10.446 10.599 0.132 1.00 95.38 101 LEU A O 1
ATOM 822 N N . ILE A 1 102 ? 8.765 9.120 0.175 1.00 94.06 102 ILE A N 1
ATOM 823 C CA . ILE A 1 102 ? 9.195 8.377 -1.021 1.00 94.06 102 ILE A CA 1
ATOM 824 C C . ILE A 1 102 ? 9.247 9.300 -2.244 1.00 94.06 102 ILE A C 1
ATOM 826 O O . ILE A 1 102 ? 10.193 9.238 -3.021 1.00 94.06 102 ILE A O 1
ATOM 830 N N . PHE A 1 103 ? 8.254 10.167 -2.434 1.00 92.31 103 PHE A N 1
ATOM 831 C CA . PHE A 1 103 ? 8.226 11.047 -3.602 1.00 92.31 103 PHE A CA 1
ATOM 832 C C . PHE A 1 103 ? 9.216 12.213 -3.512 1.00 92.31 103 PHE A C 1
ATOM 834 O O . PHE A 1 103 ? 9.683 12.662 -4.560 1.00 92.31 103 PHE A O 1
ATOM 841 N N . MET A 1 104 ? 9.537 12.674 -2.299 1.00 91.81 104 MET A N 1
ATOM 842 C CA . MET A 1 104 ? 10.489 13.762 -2.056 1.00 91.81 104 MET A CA 1
ATOM 843 C C . MET A 1 104 ? 11.956 13.311 -1.999 1.00 91.81 104 MET A C 1
ATOM 845 O O . MET A 1 104 ? 12.824 14.109 -2.339 1.00 91.81 104 MET A O 1
ATOM 849 N N . LEU A 1 105 ? 12.239 12.095 -1.517 1.00 84.31 105 LEU A N 1
ATO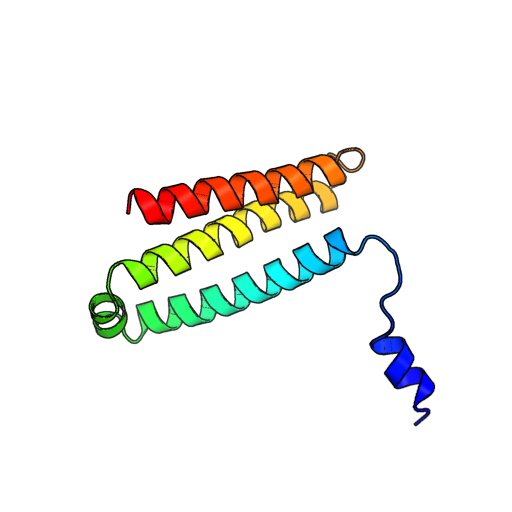M 850 C CA . LEU A 1 105 ? 13.603 11.644 -1.190 1.00 84.31 105 LEU A CA 1
ATOM 851 C C . LEU A 1 105 ? 14.181 10.600 -2.151 1.00 84.31 105 LEU A C 1
ATOM 853 O O . LEU A 1 105 ? 15.402 10.536 -2.289 1.00 84.31 105 LEU A O 1
ATOM 857 N N . LEU A 1 106 ? 13.339 9.764 -2.764 1.00 69.00 106 LEU A N 1
ATOM 858 C CA . LEU A 1 106 ? 13.739 8.885 -3.875 1.00 69.00 106 LEU A CA 1
ATOM 859 C C . LEU A 1 106 ? 13.512 9.586 -5.213 1.00 69.00 106 LEU A C 1
ATOM 861 O O . LEU A 1 106 ? 13.803 8.989 -6.270 1.00 69.00 106 LEU A O 1
#

Foldseek 3Di:
DDVVVVVVVVPPPPDPPLVVVLVVLLVVLVVVLVVLVCCCVVVVVVCVVVNLVSVLSNVLSVLLNVLSVVLVVCVVVVHCVVCNVVSSVVSVVRSVVVSVCSVVPD

InterPro domains:
  IPR034804 Fumarate reductase/succinate dehydrogenase, transmembrane subunit [SSF81343] (21-100)